Protein AF-A0A131Y2Z1-F1 (afdb_monomer_lite)

Organism: Ixodes ricinus (NCBI:txid34613)

Structure (mmCIF, N/CA/C/O backbone):
data_AF-A0A131Y2Z1-F1
#
_entry.id   AF-A0A131Y2Z1-F1
#
loop_
_atom_site.group_PDB
_atom_site.id
_atom_site.type_symbol
_atom_site.label_atom_id
_atom_site.label_alt_id
_atom_site.label_comp_id
_atom_site.label_asym_id
_atom_site.label_entity_id
_atom_site.label_seq_id
_atom_site.pdbx_PDB_ins_code
_atom_site.Cartn_x
_atom_site.Cartn_y
_atom_site.Cartn_z
_atom_site.occupancy
_atom_site.B_iso_or_equiv
_atom_site.auth_seq_id
_atom_site.auth_comp_id
_atom_site.auth_asym_id
_atom_site.auth_atom_id
_atom_site.pdbx_PDB_model_num
ATOM 1 N N . ALA A 1 1 ? 23.956 6.315 74.315 1.00 42.66 1 ALA A N 1
ATOM 2 C CA . ALA A 1 1 ? 23.354 5.870 73.045 1.00 42.66 1 ALA A CA 1
ATOM 3 C C . ALA A 1 1 ? 24.144 6.561 71.934 1.00 42.66 1 ALA A C 1
ATOM 5 O O . ALA A 1 1 ? 24.141 7.780 71.919 1.00 42.66 1 ALA A O 1
ATOM 6 N N . THR A 1 2 ? 25.119 5.927 71.268 1.00 38.66 2 THR A N 1
ATOM 7 C CA . THR A 1 2 ? 24.959 4.986 70.129 1.00 38.66 2 THR A CA 1
ATOM 8 C C . THR A 1 2 ? 23.984 5.561 69.088 1.00 38.66 2 THR A C 1
ATOM 10 O O . THR A 1 2 ? 22.836 5.788 69.438 1.00 38.66 2 THR A O 1
ATOM 13 N N . ALA A 1 3 ? 24.318 5.820 67.829 1.00 41.84 3 ALA A N 1
ATOM 14 C CA . ALA A 1 3 ? 25.470 5.441 67.028 1.00 41.84 3 ALA A CA 1
ATOM 15 C C . ALA A 1 3 ? 25.618 6.424 65.851 1.00 41.84 3 ALA A C 1
ATOM 17 O O . ALA A 1 3 ? 24.637 7.005 65.389 1.00 41.84 3 ALA A O 1
ATOM 18 N N . SER A 1 4 ? 26.855 6.570 65.385 1.00 45.12 4 SER A N 1
ATOM 19 C CA . SER A 1 4 ? 27.212 7.084 64.068 1.00 45.12 4 SER A CA 1
ATOM 20 C C . SER A 1 4 ? 26.522 6.261 62.973 1.00 45.12 4 SER A C 1
ATOM 22 O O . SER A 1 4 ? 26.595 5.035 63.004 1.00 45.12 4 SER A O 1
ATOM 24 N N . ALA A 1 5 ? 25.891 6.931 62.012 1.00 48.50 5 ALA A N 1
ATOM 25 C CA . ALA A 1 5 ? 25.542 6.383 60.702 1.00 48.50 5 ALA A CA 1
ATOM 26 C C . ALA A 1 5 ? 26.346 7.222 59.701 1.00 48.50 5 ALA A C 1
ATOM 28 O O . ALA A 1 5 ? 26.128 8.423 59.580 1.00 48.50 5 ALA A O 1
ATOM 29 N N . ASP A 1 6 ? 27.537 6.761 59.345 1.00 44.66 6 ASP A N 1
ATOM 30 C CA . ASP A 1 6 ? 27.796 5.836 58.239 1.00 44.66 6 ASP A CA 1
ATOM 31 C C . ASP A 1 6 ? 27.515 6.502 56.887 1.00 44.66 6 ASP A C 1
ATOM 33 O O . ASP A 1 6 ? 26.383 6.756 56.477 1.00 44.66 6 ASP A O 1
ATOM 37 N N . SER A 1 7 ? 28.628 6.874 56.268 1.00 50.47 7 SER A N 1
ATOM 38 C CA . SER A 1 7 ? 28.773 7.464 54.952 1.00 50.47 7 SER A CA 1
ATOM 39 C C . SER A 1 7 ? 28.356 6.456 53.888 1.00 50.47 7 SER A C 1
ATOM 41 O O . SER A 1 7 ? 29.079 5.496 53.627 1.00 50.47 7 SER A O 1
ATOM 43 N N . VAL A 1 8 ? 27.218 6.694 53.240 1.00 55.72 8 VAL A N 1
ATOM 44 C CA . VAL A 1 8 ? 26.836 5.948 52.037 1.00 55.72 8 VAL A CA 1
ATOM 45 C C . VAL A 1 8 ? 27.665 6.477 50.857 1.00 55.72 8 VAL A C 1
ATOM 47 O O . VAL A 1 8 ? 27.657 7.687 50.615 1.00 55.72 8 VAL A O 1
ATOM 50 N N . PRO A 1 9 ? 28.404 5.614 50.138 1.00 48.84 9 PRO A N 1
ATOM 51 C CA . PRO A 1 9 ? 29.247 6.029 49.028 1.00 48.84 9 PRO A CA 1
ATOM 52 C C . PRO A 1 9 ? 28.395 6.482 47.837 1.00 48.84 9 PRO A C 1
ATOM 54 O O . PRO A 1 9 ? 27.450 5.807 47.425 1.00 48.84 9 PRO A O 1
ATOM 57 N N . ALA A 1 10 ? 28.762 7.636 47.284 1.00 50.19 10 ALA A N 1
ATOM 58 C CA . ALA A 1 10 ? 28.279 8.139 46.009 1.00 50.19 10 ALA A CA 1
ATOM 59 C C . ALA A 1 10 ? 28.965 7.365 44.878 1.00 50.19 10 ALA A C 1
ATOM 61 O O . ALA A 1 10 ? 29.954 7.827 44.326 1.00 50.19 10 ALA A O 1
ATOM 62 N N . ASP A 1 11 ? 28.481 6.161 44.591 1.00 50.25 11 ASP A N 1
ATOM 63 C CA . ASP A 1 11 ? 28.780 5.478 43.333 1.00 50.25 11 ASP A CA 1
ATOM 64 C C . ASP A 1 11 ? 27.732 4.390 43.093 1.00 50.25 11 ASP A C 1
ATOM 66 O O . ASP A 1 11 ? 27.877 3.226 43.468 1.00 50.25 11 ASP A O 1
ATOM 70 N N . ALA A 1 12 ? 26.609 4.801 42.511 1.00 48.38 12 ALA A N 1
ATOM 71 C CA . ALA A 1 12 ? 25.575 3.894 42.046 1.00 48.38 12 ALA A CA 1
ATOM 72 C C . ALA A 1 12 ? 25.053 4.376 40.689 1.00 48.38 12 ALA A C 1
ATOM 74 O O . ALA A 1 12 ? 24.031 5.042 40.599 1.00 48.38 12 ALA A O 1
ATOM 75 N N . VAL A 1 13 ? 25.813 4.011 39.655 1.00 52.91 13 VAL A N 1
ATOM 76 C CA . VAL A 1 13 ? 25.319 3.550 38.350 1.00 52.91 13 VAL A CA 1
ATOM 77 C C . VAL A 1 13 ? 24.255 4.439 37.691 1.00 52.91 13 VAL A C 1
ATOM 79 O O . VAL A 1 13 ? 23.093 4.057 37.610 1.00 52.91 13 VAL A O 1
ATOM 82 N N . ASP A 1 14 ? 24.693 5.543 37.087 1.00 45.03 14 ASP A N 1
ATOM 83 C CA . ASP A 1 14 ? 24.112 5.987 35.816 1.00 45.03 14 ASP A CA 1
ATOM 84 C C . ASP A 1 14 ? 25.029 5.457 34.709 1.00 45.03 14 ASP A C 1
ATOM 86 O O . ASP A 1 14 ? 25.978 6.100 34.260 1.00 45.03 14 ASP A O 1
ATOM 90 N N . LYS A 1 15 ? 24.808 4.197 34.325 1.00 48.75 15 LYS A N 1
ATOM 91 C CA . LYS A 1 15 ? 25.230 3.760 32.998 1.00 48.75 15 LYS A CA 1
ATOM 92 C C . LYS A 1 15 ? 24.209 4.370 32.056 1.00 48.75 15 LYS A C 1
ATOM 94 O O . LYS A 1 15 ? 23.130 3.808 31.901 1.00 48.75 15 LYS A O 1
ATOM 99 N N . GLU A 1 16 ? 24.550 5.515 31.472 1.00 49.00 16 GLU A N 1
ATOM 100 C CA . GLU A 1 16 ? 23.939 5.937 30.219 1.00 49.00 16 GLU A CA 1
ATOM 101 C C . GLU A 1 16 ? 24.097 4.764 29.250 1.00 49.00 16 GLU A C 1
ATOM 103 O O . GLU A 1 16 ? 25.183 4.462 28.751 1.00 49.00 16 GLU A O 1
ATOM 108 N N . GLU A 1 17 ? 23.014 4.011 29.094 1.00 45.03 17 GLU A N 1
ATOM 109 C CA . GLU A 1 17 ? 22.865 3.032 28.043 1.00 45.03 17 GLU A CA 1
ATOM 110 C C . GLU A 1 17 ? 22.938 3.836 26.750 1.00 45.03 17 GLU A C 1
ATOM 112 O O . GLU A 1 17 ? 22.015 4.574 26.401 1.00 45.03 17 GLU A O 1
ATOM 117 N N . ALA A 1 18 ? 24.105 3.777 26.109 1.00 45.47 18 ALA A N 1
ATOM 118 C CA . ALA A 1 18 ? 24.297 4.252 24.759 1.00 45.47 18 ALA A CA 1
ATOM 119 C C . ALA A 1 18 ? 23.256 3.536 23.900 1.00 45.47 18 ALA A C 1
ATOM 121 O O . ALA A 1 18 ? 23.401 2.363 23.565 1.00 45.47 18 ALA A O 1
ATOM 122 N N . VAL A 1 19 ? 22.154 4.227 23.618 1.00 52.03 19 VAL A N 1
ATOM 123 C CA . VAL A 1 19 ? 21.209 3.797 22.602 1.00 52.03 19 VAL A CA 1
ATOM 124 C C . VAL A 1 19 ? 21.984 3.954 21.308 1.00 52.03 19 VAL A C 1
ATOM 126 O O . VAL A 1 19 ? 22.193 5.081 20.857 1.00 52.03 19 VAL A O 1
ATOM 129 N N . ASP A 1 20 ? 22.504 2.835 20.803 1.00 43.19 20 ASP A N 1
ATOM 130 C CA . ASP A 1 20 ? 23.195 2.753 19.525 1.00 43.19 20 ASP A CA 1
ATOM 131 C C . ASP A 1 20 ? 22.377 3.530 18.494 1.00 43.19 20 ASP A C 1
ATOM 133 O O . ASP A 1 20 ? 21.288 3.131 18.076 1.00 43.19 20 ASP A O 1
ATOM 137 N N . ALA A 1 21 ? 22.893 4.700 18.127 1.00 49.19 21 ALA A N 1
ATOM 138 C CA . ALA A 1 21 ? 22.332 5.570 17.112 1.00 49.19 21 ALA A CA 1
ATOM 139 C C . ALA A 1 21 ? 22.687 5.039 15.716 1.00 49.19 21 ALA A C 1
ATOM 141 O O . ALA A 1 21 ? 23.082 5.800 14.838 1.00 49.19 21 ALA A O 1
ATOM 142 N N . ASP A 1 22 ? 22.534 3.731 15.512 1.00 46.38 22 ASP A N 1
ATOM 143 C CA . ASP A 1 22 ? 22.690 3.068 14.222 1.00 46.38 22 ASP A CA 1
ATOM 144 C C . ASP A 1 22 ? 21.319 2.929 13.543 1.00 46.38 22 ASP A C 1
ATOM 146 O O . ASP A 1 22 ? 20.824 1.844 13.255 1.00 46.38 22 ASP A O 1
ATOM 150 N N . VAL A 1 23 ? 20.634 4.064 13.365 1.00 51.62 23 VAL A N 1
ATOM 151 C CA . VAL A 1 23 ? 19.391 4.153 12.568 1.00 51.62 23 VAL A CA 1
ATOM 152 C C . VAL A 1 23 ? 19.566 5.127 11.397 1.00 51.62 23 VAL A C 1
ATOM 154 O O . VAL A 1 23 ? 18.608 5.562 10.766 1.00 51.62 23 VAL A O 1
ATOM 157 N N . THR A 1 24 ? 20.802 5.473 11.044 1.00 49.66 24 THR A N 1
ATOM 158 C CA . THR A 1 24 ? 21.076 6.336 9.890 1.00 49.66 24 THR A CA 1
ATOM 159 C C . THR A 1 24 ? 22.045 5.683 8.920 1.00 49.66 24 THR A C 1
ATOM 161 O O . THR A 1 24 ? 23.082 6.257 8.615 1.00 49.66 24 THR A O 1
ATOM 164 N N . ASP A 1 25 ? 21.684 4.505 8.412 1.00 46.22 25 ASP A N 1
ATOM 165 C CA . ASP A 1 25 ? 22.260 3.977 7.167 1.00 46.22 25 ASP A CA 1
ATOM 166 C C . ASP A 1 25 ? 21.228 3.204 6.319 1.00 46.22 25 ASP A C 1
ATOM 168 O O . ASP A 1 25 ? 21.519 2.189 5.701 1.00 46.22 25 ASP A O 1
ATOM 172 N N . GLU A 1 26 ? 19.971 3.667 6.288 1.00 48.59 26 GLU A N 1
ATOM 173 C CA . GLU A 1 26 ? 18.915 3.088 5.430 1.00 48.59 26 GLU A CA 1
ATOM 174 C C . GLU A 1 26 ? 18.331 4.130 4.458 1.00 48.59 26 GLU A C 1
ATOM 176 O O . GLU A 1 26 ? 17.147 4.144 4.133 1.00 48.59 26 GLU A O 1
ATOM 181 N N . LEU A 1 27 ? 19.172 5.066 4.010 1.00 49.66 27 LEU A N 1
ATOM 182 C CA . LEU A 1 27 ? 18.871 5.974 2.893 1.00 49.66 27 LEU A CA 1
ATOM 183 C C . LEU A 1 27 ? 20.004 6.015 1.860 1.00 49.66 27 LEU A C 1
ATOM 185 O O . LEU A 1 27 ? 19.983 6.865 0.970 1.00 49.66 27 LEU A O 1
ATOM 189 N N . ALA A 1 28 ? 20.982 5.109 1.955 1.00 48.34 28 ALA A N 1
ATOM 190 C CA . ALA A 1 28 ? 21.961 4.922 0.899 1.00 48.34 28 ALA A CA 1
ATOM 191 C C . ALA A 1 28 ? 21.217 4.401 -0.337 1.00 48.34 28 ALA A C 1
ATOM 193 O O . ALA A 1 28 ? 20.862 3.224 -0.421 1.00 48.34 28 ALA A O 1
ATOM 194 N N . GLU A 1 29 ? 20.913 5.301 -1.276 1.00 58.91 29 GLU A N 1
ATOM 195 C CA . GLU A 1 29 ? 20.405 4.903 -2.581 1.00 58.91 29 GLU A CA 1
ATOM 196 C C . GLU A 1 29 ? 21.411 3.904 -3.170 1.00 58.91 29 GLU A C 1
ATOM 198 O O . GLU A 1 29 ? 22.592 4.248 -3.300 1.00 58.91 29 GLU A O 1
ATOM 203 N N . PRO A 1 30 ? 20.999 2.652 -3.460 1.00 61.44 30 PRO A N 1
ATOM 204 C CA . PRO A 1 30 ? 21.914 1.674 -4.022 1.00 61.44 30 PRO A CA 1
ATOM 205 C C . PRO A 1 30 ? 22.482 2.257 -5.311 1.00 61.44 30 PRO A C 1
ATOM 207 O O . PRO A 1 30 ? 21.734 2.861 -6.082 1.00 61.44 30 PRO A O 1
ATOM 210 N N . ALA A 1 31 ? 23.795 2.095 -5.507 1.00 62.44 31 ALA A N 1
ATOM 211 C CA . ALA A 1 31 ? 24.507 2.581 -6.681 1.00 62.44 31 ALA A CA 1
ATOM 212 C C . ALA A 1 31 ? 23.668 2.310 -7.936 1.00 62.44 31 ALA A C 1
ATOM 214 O O . ALA A 1 31 ? 23.375 1.151 -8.235 1.00 62.44 31 ALA A O 1
ATOM 215 N N . GLU A 1 32 ? 23.225 3.384 -8.599 1.00 61.22 32 GLU A N 1
ATOM 216 C CA . GLU A 1 32 ? 22.381 3.325 -9.792 1.00 61.22 32 GLU A CA 1
ATOM 217 C C . GLU A 1 32 ? 23.017 2.342 -10.778 1.00 61.22 32 GLU A C 1
ATOM 219 O O . GLU A 1 32 ? 24.108 2.625 -11.284 1.00 61.22 32 GLU A O 1
ATOM 224 N N . PRO A 1 33 ? 22.396 1.179 -11.036 1.00 67.12 33 PRO A N 1
ATOM 225 C CA . PRO A 1 33 ? 23.016 0.187 -11.891 1.00 67.12 33 PRO A CA 1
ATOM 226 C C . PRO A 1 33 ? 23.280 0.803 -13.267 1.00 67.12 33 PRO A C 1
ATOM 228 O O . PRO A 1 33 ? 22.423 1.478 -13.850 1.00 67.12 33 PRO A O 1
ATOM 231 N N . GLU A 1 34 ? 24.498 0.603 -13.768 1.00 71.44 34 GLU A N 1
ATOM 232 C CA . GLU A 1 34 ? 24.939 1.183 -15.040 1.00 71.44 34 GLU A CA 1
ATOM 233 C C . GLU A 1 34 ? 24.156 0.601 -16.229 1.00 71.44 34 GLU A C 1
ATOM 235 O O . GLU A 1 34 ? 24.017 1.253 -17.263 1.00 71.44 34 GLU A O 1
ATOM 240 N N . THR A 1 35 ? 23.583 -0.600 -16.072 1.00 87.19 35 THR A N 1
ATOM 241 C CA . THR A 1 35 ? 2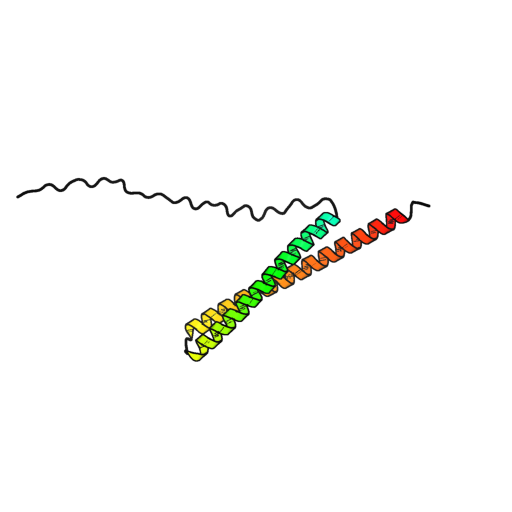2.791 -1.280 -17.101 1.00 87.19 35 THR A CA 1
ATOM 242 C C . THR A 1 35 ? 21.289 -1.052 -16.929 1.00 87.19 35 THR A C 1
ATOM 244 O O . THR A 1 35 ? 20.755 -1.023 -15.817 1.00 87.19 35 THR A O 1
ATOM 247 N N . LEU A 1 36 ? 20.574 -0.942 -18.056 1.00 85.69 36 LEU A N 1
ATOM 248 C CA . LEU A 1 36 ? 19.109 -0.831 -18.068 1.00 85.69 36 LEU A CA 1
ATOM 249 C C . LEU A 1 36 ? 18.438 -2.043 -17.401 1.00 85.69 36 LEU A C 1
ATOM 251 O O . LEU A 1 36 ? 17.463 -1.877 -16.671 1.00 85.69 36 LEU A O 1
ATOM 255 N N . GLU A 1 37 ? 19.004 -3.236 -17.585 1.00 88.56 37 GLU A N 1
ATOM 256 C CA . GLU A 1 37 ? 18.542 -4.472 -16.944 1.00 88.56 37 GLU A CA 1
ATOM 257 C C . GLU A 1 37 ? 18.686 -4.413 -15.421 1.00 88.56 37 GLU A C 1
ATOM 259 O O . GLU A 1 37 ? 17.750 -4.748 -14.696 1.00 88.56 37 GLU A O 1
ATOM 264 N N . GLY A 1 38 ? 19.826 -3.922 -14.923 1.00 90.56 38 GLY A N 1
ATOM 265 C CA . GLY A 1 38 ? 20.031 -3.734 -13.491 1.00 90.56 38 GLY A CA 1
ATOM 266 C C . GLY A 1 38 ? 19.040 -2.727 -12.908 1.00 90.56 38 GLY A C 1
ATOM 267 O O . GLY A 1 38 ? 18.485 -2.959 -11.835 1.00 90.56 38 GLY A O 1
ATOM 268 N N . ARG A 1 39 ? 18.741 -1.641 -13.636 1.00 90.06 39 ARG A N 1
ATOM 269 C CA . ARG A 1 39 ? 17.749 -0.640 -13.197 1.00 90.06 39 ARG A CA 1
ATOM 270 C C . ARG A 1 39 ? 16.351 -1.234 -13.132 1.00 90.06 39 ARG A C 1
ATOM 272 O O . ARG A 1 39 ? 15.653 -1.031 -12.141 1.00 90.06 39 ARG A O 1
ATOM 279 N N . ALA A 1 40 ? 15.964 -2.004 -14.147 1.00 92.12 40 ALA A N 1
ATOM 280 C CA . ALA A 1 40 ? 14.686 -2.703 -14.160 1.00 92.12 40 ALA A CA 1
ATOM 281 C C . ALA A 1 40 ? 14.565 -3.687 -12.982 1.00 92.12 40 ALA A C 1
ATOM 283 O O . ALA A 1 40 ? 13.538 -3.700 -12.305 1.00 92.12 40 ALA A O 1
ATOM 284 N N . ALA A 1 41 ? 15.625 -4.445 -12.678 1.00 93.94 41 ALA A N 1
ATOM 285 C CA . ALA A 1 41 ? 15.647 -5.377 -11.552 1.00 93.94 41 ALA A CA 1
ATOM 286 C C . ALA A 1 41 ? 15.474 -4.669 -10.195 1.00 93.94 41 ALA A C 1
ATOM 288 O O . ALA A 1 41 ? 14.637 -5.080 -9.391 1.00 93.94 41 ALA A O 1
ATOM 289 N N . VAL A 1 42 ? 16.191 -3.563 -9.962 1.00 93.81 42 VAL A N 1
ATOM 290 C CA . VAL A 1 42 ? 16.060 -2.765 -8.728 1.00 93.81 42 VAL A CA 1
ATOM 291 C C . VAL A 1 42 ? 14.654 -2.175 -8.592 1.00 93.81 42 VAL A C 1
ATOM 293 O O . VAL A 1 42 ? 14.078 -2.164 -7.503 1.00 93.81 42 VAL A O 1
ATOM 296 N N . ILE A 1 43 ? 14.066 -1.684 -9.686 1.00 94.44 43 ILE A N 1
ATOM 297 C CA . ILE A 1 43 ? 12.692 -1.164 -9.666 1.00 94.44 43 ILE A CA 1
ATOM 298 C C . ILE A 1 43 ? 11.696 -2.280 -9.348 1.00 94.44 43 ILE A C 1
ATOM 300 O O . ILE A 1 43 ? 10.788 -2.064 -8.543 1.00 94.44 43 ILE A O 1
ATOM 304 N N . GLN A 1 44 ? 11.877 -3.468 -9.925 1.00 95.62 44 GLN A N 1
ATOM 305 C CA . GLN A 1 44 ? 11.025 -4.619 -9.644 1.00 95.62 44 GLN A CA 1
ATOM 306 C C . GLN A 1 44 ? 11.107 -5.038 -8.169 1.00 95.62 44 GLN A C 1
ATOM 308 O O . GLN A 1 44 ? 10.075 -5.256 -7.537 1.00 95.62 44 GLN A O 1
ATOM 313 N N . GLU A 1 45 ? 12.304 -5.066 -7.581 1.00 96.19 45 GLU A N 1
ATOM 314 C CA . GLU A 1 45 ? 12.479 -5.354 -6.154 1.00 96.19 45 GLU A CA 1
ATOM 315 C C . GLU A 1 45 ? 11.761 -4.321 -5.267 1.00 96.19 45 GLU A C 1
ATOM 317 O O . GLU A 1 45 ? 11.027 -4.679 -4.337 1.00 96.19 45 GLU A O 1
ATOM 322 N N . LYS A 1 46 ? 11.900 -3.027 -5.590 1.00 95.31 46 LYS A N 1
ATOM 323 C CA . LYS A 1 46 ? 11.194 -1.937 -4.894 1.00 95.31 46 LYS A CA 1
ATOM 324 C C . LYS A 1 46 ? 9.671 -2.069 -5.023 1.00 95.31 46 LYS A C 1
ATOM 326 O O . LYS A 1 46 ? 8.944 -1.790 -4.062 1.00 95.31 46 LYS A O 1
ATOM 331 N N . LEU A 1 47 ? 9.169 -2.505 -6.179 1.00 97.38 47 LEU A N 1
ATOM 332 C CA . LEU A 1 47 ? 7.744 -2.773 -6.399 1.00 97.38 47 LEU A CA 1
ATOM 333 C C . LEU A 1 47 ? 7.248 -3.939 -5.544 1.00 97.38 47 LEU A C 1
ATOM 335 O O . LEU A 1 47 ? 6.225 -3.807 -4.870 1.00 97.38 47 LEU A O 1
ATOM 339 N N . ASP A 1 48 ? 7.990 -5.040 -5.496 1.00 97.81 48 ASP A N 1
ATOM 340 C CA . ASP A 1 48 ? 7.634 -6.201 -4.683 1.00 97.81 48 ASP A CA 1
ATOM 341 C C . ASP A 1 48 ? 7.573 -5.837 -3.194 1.00 97.81 48 ASP A C 1
ATOM 343 O O . ASP A 1 48 ? 6.611 -6.186 -2.499 1.00 97.81 48 ASP A O 1
ATOM 347 N N . ALA A 1 49 ? 8.556 -5.077 -2.702 1.00 97.25 49 ALA A N 1
ATOM 348 C CA . ALA A 1 49 ? 8.548 -4.549 -1.340 1.00 97.25 49 ALA A CA 1
ATOM 349 C C . ALA A 1 49 ? 7.324 -3.651 -1.087 1.00 97.25 49 ALA A C 1
ATOM 351 O O . ALA A 1 49 ? 6.633 -3.803 -0.076 1.00 97.25 49 ALA A O 1
ATOM 352 N N . THR A 1 50 ? 6.995 -2.773 -2.036 1.00 97.75 50 THR A N 1
ATOM 353 C CA . THR A 1 50 ? 5.824 -1.887 -1.963 1.00 97.75 50 THR A CA 1
ATOM 354 C C . THR A 1 50 ? 4.514 -2.672 -1.882 1.00 97.75 50 THR A C 1
ATOM 356 O O . THR A 1 50 ? 3.668 -2.386 -1.030 1.00 97.75 50 THR A O 1
ATOM 359 N N . TYR A 1 51 ? 4.338 -3.705 -2.707 1.00 98.31 51 TYR A N 1
ATOM 360 C CA . TYR A 1 51 ? 3.132 -4.532 -2.673 1.00 98.31 51 TYR A CA 1
ATOM 361 C C . TYR A 1 51 ? 2.990 -5.301 -1.358 1.00 98.31 51 TYR A C 1
ATOM 363 O O . TYR A 1 51 ? 1.879 -5.394 -0.826 1.00 98.31 51 TYR A O 1
ATOM 371 N N . ARG A 1 52 ? 4.096 -5.778 -0.770 1.00 98.38 52 ARG A N 1
ATOM 372 C CA . ARG A 1 52 ? 4.075 -6.373 0.578 1.00 98.38 52 ARG A CA 1
ATOM 373 C C . ARG A 1 52 ? 3.572 -5.372 1.621 1.00 98.38 52 ARG A C 1
ATOM 375 O O . ARG A 1 52 ? 2.716 -5.733 2.430 1.00 98.38 52 ARG A O 1
ATOM 382 N N . GLN A 1 53 ? 4.023 -4.115 1.566 1.00 98.19 53 GLN A N 1
ATOM 383 C CA . GLN A 1 53 ? 3.546 -3.062 2.474 1.00 98.19 53 GLN A CA 1
ATOM 384 C C . GLN A 1 53 ? 2.052 -2.771 2.294 1.00 98.19 53 GLN A C 1
ATOM 386 O O . GLN A 1 53 ? 1.318 -2.646 3.276 1.00 98.19 53 GLN A O 1
ATOM 391 N N . ILE A 1 54 ? 1.560 -2.742 1.053 1.00 98.31 54 ILE A N 1
ATOM 392 C CA . ILE A 1 54 ? 0.130 -2.559 0.764 1.00 98.31 54 ILE A CA 1
ATOM 393 C C . ILE A 1 54 ? -0.706 -3.683 1.390 1.00 98.31 54 ILE A C 1
ATOM 395 O O . ILE A 1 54 ? -1.713 -3.405 2.048 1.00 98.31 54 ILE A O 1
ATOM 399 N N . VAL A 1 55 ? -0.288 -4.942 1.219 1.00 98.50 55 VAL A N 1
ATOM 400 C CA . VAL A 1 55 ? -0.983 -6.112 1.784 1.00 98.50 55 VAL A CA 1
ATOM 401 C C . VAL A 1 55 ? -0.973 -6.076 3.313 1.00 98.50 55 VAL A C 1
ATOM 403 O O . VAL A 1 55 ? -1.999 -6.348 3.948 1.00 98.50 55 VAL A O 1
ATOM 406 N N . PHE A 1 56 ? 0.160 -5.699 3.906 1.00 98.19 56 PHE A N 1
ATOM 407 C CA . PHE A 1 56 ? 0.303 -5.537 5.348 1.00 98.19 56 PHE A CA 1
ATOM 408 C C . PHE A 1 56 ? -0.646 -4.465 5.905 1.00 98.19 56 PHE A C 1
ATOM 410 O O . PHE A 1 56 ? -1.409 -4.736 6.837 1.00 98.19 56 PHE A O 1
ATOM 417 N N . LEU A 1 57 ? -0.678 -3.277 5.295 1.00 98.25 57 LEU A N 1
ATOM 418 C CA . LEU A 1 57 ? -1.582 -2.191 5.689 1.00 98.25 57 LEU A CA 1
ATOM 419 C C . LEU A 1 57 ? -3.051 -2.591 5.538 1.00 98.25 57 LEU A C 1
ATOM 421 O O . LEU A 1 57 ? -3.881 -2.257 6.384 1.00 98.25 57 LEU A O 1
ATOM 425 N N . ASP A 1 58 ? -3.383 -3.365 4.507 1.00 98.31 58 ASP A N 1
ATOM 426 C CA . ASP A 1 58 ? -4.729 -3.905 4.337 1.00 98.31 58 ASP A CA 1
ATOM 427 C C . ASP A 1 58 ? -5.140 -4.832 5.480 1.00 98.31 58 ASP A C 1
ATOM 429 O O . ASP A 1 58 ? -6.280 -4.780 5.958 1.00 98.31 58 ASP A O 1
ATOM 433 N N . GLN A 1 59 ? -4.212 -5.664 5.953 1.00 98.44 59 GLN A N 1
ATOM 434 C CA . GLN A 1 59 ? -4.447 -6.510 7.114 1.00 98.44 59 GLN A CA 1
ATOM 435 C C . GLN A 1 59 ? -4.662 -5.670 8.379 1.00 98.44 59 GLN A C 1
ATOM 437 O O . GLN A 1 59 ? -5.656 -5.875 9.079 1.00 98.44 59 GLN A O 1
ATOM 442 N N . GLN A 1 60 ? -3.826 -4.656 8.612 1.00 98.25 60 GLN A N 1
ATOM 443 C CA . GLN A 1 60 ? -3.999 -3.738 9.740 1.00 98.25 60 GLN A CA 1
ATOM 444 C C . GLN A 1 60 ? -5.356 -3.021 9.709 1.00 98.25 60 GLN A C 1
ATOM 446 O O . GLN A 1 60 ? -6.050 -2.951 10.725 1.00 98.25 60 GLN A O 1
ATOM 451 N N . ILE A 1 61 ? -5.789 -2.533 8.542 1.00 98.50 61 ILE A N 1
ATOM 452 C CA . ILE A 1 61 ? -7.098 -1.886 8.375 1.00 98.50 61 ILE A CA 1
ATOM 453 C C . ILE A 1 61 ? -8.233 -2.868 8.696 1.00 98.50 61 ILE A C 1
ATOM 455 O O . ILE A 1 61 ? -9.205 -2.490 9.359 1.00 98.50 61 ILE A O 1
ATOM 459 N N . ARG A 1 62 ? -8.132 -4.136 8.269 1.00 98.38 62 ARG A N 1
ATOM 460 C CA . ARG A 1 62 ? -9.120 -5.174 8.618 1.00 98.38 62 ARG A CA 1
ATOM 461 C C . ARG A 1 62 ? -9.191 -5.406 10.125 1.00 98.38 62 ARG A C 1
ATOM 463 O O . ARG A 1 62 ? -10.298 -5.503 10.663 1.00 98.38 62 ARG A O 1
ATOM 470 N N . ASP A 1 63 ? -8.054 -5.457 10.804 1.00 98.19 63 ASP A N 1
ATOM 471 C CA . ASP A 1 63 ? -7.996 -5.677 12.250 1.00 98.19 63 ASP A CA 1
ATOM 472 C C . ASP A 1 63 ? -8.534 -4.482 13.037 1.00 98.19 63 ASP A C 1
ATOM 474 O O . ASP A 1 63 ? -9.370 -4.652 13.929 1.00 98.19 63 ASP A O 1
ATOM 478 N N . LEU A 1 64 ? -8.184 -3.262 12.632 1.00 98.06 64 LEU A N 1
ATOM 479 C CA . LEU A 1 64 ? -8.758 -2.043 13.197 1.00 98.06 64 LEU A CA 1
ATOM 480 C C . LEU A 1 64 ? -10.280 -1.989 13.005 1.00 98.06 64 LEU A C 1
ATOM 482 O O . LEU A 1 64 ? -10.998 -1.660 13.947 1.00 98.06 64 LEU A O 1
ATOM 486 N N . LYS A 1 65 ? -10.807 -2.399 11.843 1.00 97.88 65 LYS A N 1
ATOM 487 C CA . LYS A 1 65 ? -12.261 -2.506 11.621 1.00 97.88 65 LYS A CA 1
ATOM 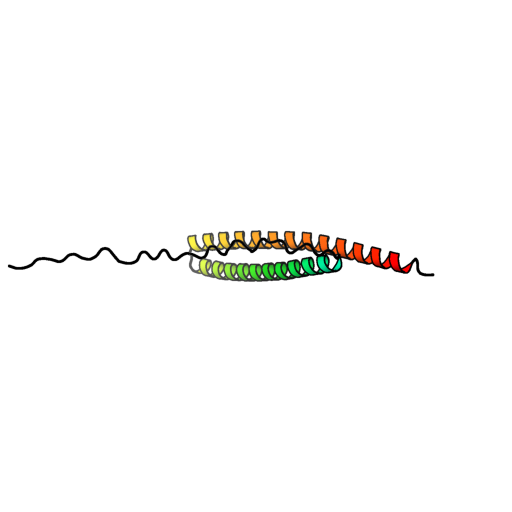488 C C . LYS A 1 65 ? -12.923 -3.513 12.569 1.00 97.88 65 LYS A C 1
ATOM 490 O O . LYS A 1 65 ? -14.026 -3.257 13.052 1.00 97.88 65 LYS A O 1
ATOM 495 N N . ARG A 1 66 ? -12.283 -4.656 12.853 1.00 97.56 66 ARG A N 1
ATOM 496 C CA . ARG A 1 66 ? -12.793 -5.641 13.833 1.00 97.56 66 ARG A CA 1
ATOM 497 C C . ARG A 1 66 ? -12.809 -5.053 15.245 1.00 97.56 66 ARG A C 1
ATOM 499 O O . ARG A 1 66 ? -13.825 -5.156 15.933 1.00 97.56 66 ARG A O 1
ATOM 506 N N . LEU A 1 67 ? -11.718 -4.404 15.654 1.00 96.25 67 LEU A N 1
ATOM 507 C CA . LEU A 1 67 ? -11.616 -3.732 16.952 1.00 96.25 67 LEU A CA 1
ATOM 508 C C . LEU A 1 67 ? -12.645 -2.610 17.090 1.00 96.25 67 LEU A C 1
ATOM 510 O O . LEU A 1 67 ? -13.252 -2.479 18.151 1.00 96.25 67 LEU A O 1
ATOM 514 N N . TYR A 1 68 ? -12.890 -1.855 16.017 1.00 97.12 68 TYR A N 1
ATOM 515 C CA . TYR A 1 68 ? -13.909 -0.812 15.987 1.00 97.12 68 TYR A CA 1
ATOM 516 C C . TYR A 1 68 ? -15.290 -1.396 16.277 1.00 97.12 68 TYR A C 1
ATOM 518 O O . TYR A 1 68 ? -15.928 -0.970 17.232 1.00 97.12 68 TYR A O 1
ATOM 526 N N . ARG A 1 69 ? -15.716 -2.437 15.547 1.00 96.25 69 ARG A N 1
ATOM 527 C CA . ARG A 1 69 ? -17.016 -3.096 15.784 1.00 96.25 69 ARG A CA 1
ATOM 528 C C . ARG A 1 69 ? -17.165 -3.600 17.221 1.00 96.25 69 ARG A C 1
ATOM 530 O O . ARG A 1 69 ? -18.227 -3.466 17.822 1.00 96.25 69 ARG A O 1
ATOM 537 N N . ARG A 1 70 ? -16.089 -4.128 17.812 1.00 95.31 70 ARG A N 1
ATOM 538 C CA . ARG A 1 70 ? -16.084 -4.543 19.223 1.00 95.31 70 ARG A CA 1
ATOM 539 C C . ARG A 1 70 ? -16.207 -3.350 20.173 1.00 95.31 70 ARG A C 1
ATOM 541 O O . ARG A 1 70 ? -16.935 -3.420 21.159 1.00 95.31 70 ARG A O 1
ATOM 548 N N . ALA A 1 71 ? -15.511 -2.250 19.892 1.00 94.75 71 ALA A N 1
ATOM 549 C CA . ALA A 1 71 ? -15.652 -0.998 20.632 1.00 94.75 71 ALA A CA 1
ATOM 550 C C . ALA A 1 71 ? -17.076 -0.444 20.536 1.00 94.75 71 ALA A C 1
ATOM 552 O O . ALA A 1 71 ? -17.560 0.175 21.488 1.00 94.75 71 ALA A O 1
ATOM 553 N N . GLU A 1 72 ? -17.743 -0.685 19.403 1.00 95.00 72 GLU A N 1
ATOM 554 C CA . GLU A 1 72 ? -19.110 -0.250 19.202 1.00 95.00 72 GLU A CA 1
ATOM 555 C C . GLU A 1 72 ? -20.090 -0.936 20.133 1.00 95.00 72 GLU A C 1
ATOM 557 O O . GLU A 1 72 ? -20.828 -0.250 20.837 1.00 95.00 72 GLU A O 1
ATOM 562 N N . GLN A 1 73 ? -20.011 -2.262 20.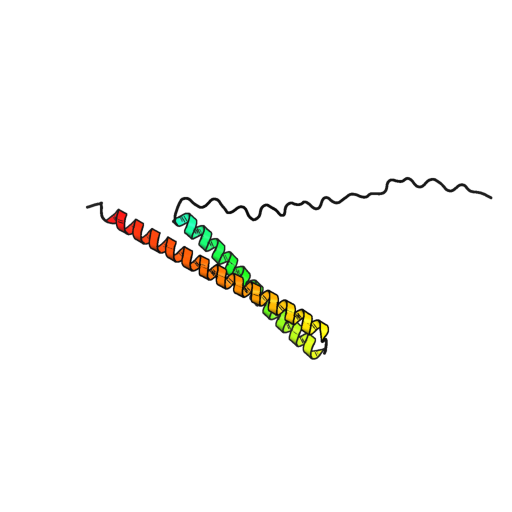195 1.00 94.75 73 GLN A N 1
ATOM 563 C CA . GLN A 1 73 ? -20.842 -3.097 21.062 1.00 94.75 73 GLN A CA 1
ATOM 564 C C . GLN A 1 73 ? -20.673 -2.755 22.550 1.00 94.75 73 GLN A C 1
ATOM 566 O O . GLN A 1 73 ? -21.608 -2.899 23.325 1.00 94.75 73 GLN A O 1
ATOM 571 N N . ASN A 1 74 ? -19.491 -2.273 22.945 1.00 93.06 74 ASN A N 1
ATOM 572 C CA . ASN A 1 74 ? -19.169 -1.933 24.332 1.00 93.06 74 ASN A CA 1
ATOM 573 C C . ASN A 1 74 ? -19.331 -0.433 24.662 1.00 93.06 74 ASN A C 1
ATOM 575 O O . ASN A 1 74 ? -18.881 -0.004 25.721 1.00 93.06 74 ASN A O 1
ATOM 579 N N . ASN A 1 75 ? -19.897 0.382 23.757 1.00 90.50 75 ASN A N 1
ATOM 580 C CA . ASN A 1 75 ? -20.102 1.833 23.929 1.00 90.50 75 ASN A CA 1
ATOM 581 C C . ASN A 1 75 ? -18.850 2.630 24.365 1.00 90.50 75 ASN A C 1
ATOM 583 O O . ASN A 1 75 ? -18.932 3.631 25.075 1.00 90.50 75 ASN A O 1
ATOM 587 N N . LYS A 1 76 ? -17.658 2.226 23.904 1.00 90.81 76 LYS A N 1
ATOM 588 C CA . LYS A 1 76 ? -16.386 2.888 24.255 1.00 90.81 76 LYS A CA 1
ATOM 589 C C . LYS A 1 76 ? -16.058 4.044 23.300 1.00 90.81 76 LYS A C 1
ATOM 591 O O . LYS A 1 76 ? -15.228 3.890 22.405 1.00 90.81 76 LYS A O 1
ATOM 596 N N . TYR A 1 77 ? -16.686 5.207 23.478 1.00 91.44 77 TYR A N 1
ATOM 597 C CA . TYR A 1 77 ? -16.585 6.350 22.548 1.00 91.44 77 TYR A CA 1
ATOM 598 C C . TYR A 1 77 ? -15.156 6.848 22.272 1.00 91.44 77 TYR A C 1
ATOM 600 O O . TYR A 1 77 ? -14.766 6.961 21.110 1.00 91.44 77 TYR A O 1
ATOM 608 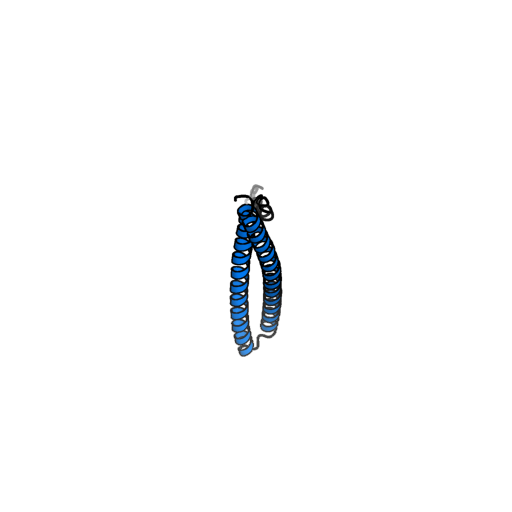N N . ALA A 1 78 ? -14.341 7.076 23.307 1.00 92.75 78 ALA A N 1
ATOM 609 C CA . ALA A 1 78 ? -12.952 7.516 23.125 1.00 92.75 78 ALA A CA 1
ATOM 610 C C . ALA A 1 78 ? -12.113 6.480 22.350 1.00 92.75 78 ALA A C 1
ATOM 612 O O . ALA A 1 78 ? -11.314 6.822 21.476 1.00 92.75 78 ALA A O 1
ATOM 613 N N . PHE A 1 79 ? -12.352 5.192 22.610 1.00 93.75 79 PHE A N 1
ATOM 614 C CA . PHE A 1 79 ? -11.670 4.098 21.923 1.00 93.75 79 PHE A CA 1
ATOM 615 C C . PHE A 1 79 ? -12.094 3.998 20.447 1.00 93.75 79 PHE A C 1
ATOM 617 O O . PHE A 1 79 ? -11.240 3.823 19.578 1.00 93.75 79 PHE A O 1
ATOM 624 N N . ARG A 1 80 ? -13.385 4.207 20.137 1.00 95.56 80 ARG A N 1
ATOM 625 C CA . ARG A 1 80 ? -13.885 4.318 18.752 1.00 95.56 80 ARG A CA 1
ATOM 626 C C . ARG A 1 80 ? -13.165 5.436 17.990 1.00 95.56 80 ARG A C 1
ATOM 628 O O . ARG A 1 80 ? -12.744 5.220 16.855 1.00 95.56 80 ARG A O 1
ATOM 635 N N . TYR A 1 81 ? -13.016 6.611 18.605 1.00 97.38 81 TYR A N 1
ATOM 636 C CA . TYR A 1 81 ? -12.322 7.743 17.988 1.00 97.38 81 TYR A CA 1
ATOM 637 C C . TYR A 1 81 ? -10.852 7.417 17.704 1.00 97.38 81 TYR A C 1
ATOM 639 O O . TYR A 1 81 ? -10.391 7.595 16.578 1.00 97.38 81 TYR A O 1
ATOM 647 N N . ASN A 1 82 ? -10.135 6.850 18.679 1.00 96.62 82 ASN A N 1
ATOM 648 C CA . ASN A 1 82 ? -8.739 6.455 18.490 1.00 96.62 82 ASN A CA 1
ATOM 649 C C . ASN A 1 82 ? -8.574 5.449 17.338 1.00 96.62 82 ASN A C 1
ATOM 651 O O . ASN A 1 82 ? -7.705 5.621 16.484 1.00 96.62 82 ASN A O 1
ATOM 655 N N . ILE A 1 83 ? -9.441 4.433 17.268 1.00 97.62 83 ILE A N 1
ATOM 656 C CA . ILE A 1 83 ? -9.410 3.453 16.176 1.00 97.62 83 ILE A CA 1
ATOM 657 C C . ILE A 1 83 ? -9.723 4.119 14.832 1.00 97.62 83 ILE A C 1
ATOM 659 O O . ILE A 1 83 ? -9.062 3.819 13.840 1.00 97.62 83 ILE A O 1
ATOM 663 N N . ARG A 1 84 ? -10.682 5.051 14.780 1.00 97.56 84 ARG A N 1
ATOM 664 C CA . ARG A 1 84 ? -10.992 5.819 13.564 1.00 97.56 84 ARG A CA 1
ATOM 665 C C . ARG A 1 84 ? -9.787 6.614 13.066 1.00 97.56 84 ARG A C 1
ATOM 667 O O . ARG A 1 84 ? -9.506 6.585 11.867 1.00 97.56 84 ARG A O 1
ATOM 674 N N . MET A 1 85 ? -9.060 7.270 13.969 1.00 98.12 85 MET A N 1
ATOM 675 C CA . MET A 1 85 ? -7.830 7.985 13.623 1.00 98.12 85 MET A CA 1
ATOM 676 C C . MET A 1 85 ? -6.777 7.027 13.062 1.00 98.12 85 MET A C 1
ATOM 678 O O . MET A 1 85 ? -6.268 7.258 11.969 1.00 98.12 85 MET A O 1
ATOM 682 N N . LYS A 1 86 ? -6.529 5.896 13.736 1.00 98.06 86 LYS A N 1
ATOM 683 C CA . LYS A 1 86 ? -5.582 4.869 13.265 1.00 98.06 86 LYS A CA 1
ATOM 684 C C . LYS A 1 86 ? -5.949 4.311 11.887 1.00 98.06 86 LYS A C 1
ATOM 686 O O . LYS A 1 86 ? -5.079 4.185 11.034 1.00 98.06 86 LYS A O 1
ATOM 691 N N . MET A 1 87 ? -7.233 4.030 11.642 1.00 97.94 87 MET A N 1
ATOM 692 C CA . MET A 1 87 ? -7.708 3.585 10.324 1.00 97.94 87 MET A CA 1
ATOM 693 C C . MET A 1 87 ? -7.467 4.641 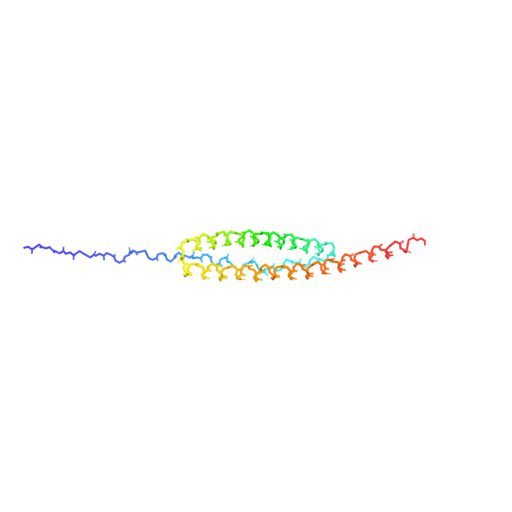9.244 1.00 97.94 87 MET A C 1
ATOM 695 O O . MET A 1 87 ? -7.094 4.285 8.128 1.00 97.94 87 MET A O 1
ATOM 699 N N . SER A 1 88 ? -7.672 5.920 9.568 1.00 98.25 88 SER A N 1
ATOM 700 C CA . SER A 1 88 ? -7.476 7.027 8.623 1.00 98.25 88 SER A CA 1
ATOM 701 C C . SER A 1 88 ? -6.002 7.171 8.243 1.00 98.25 88 SER A C 1
ATOM 703 O O . SER A 1 88 ? -5.687 7.254 7.060 1.00 98.25 88 SER A O 1
ATOM 705 N N . ILE A 1 89 ? -5.101 7.098 9.228 1.00 98.31 89 ILE A N 1
ATOM 706 C CA . ILE A 1 89 ? -3.647 7.139 9.010 1.00 98.31 89 ILE A CA 1
ATOM 707 C C . ILE A 1 89 ? -3.199 5.957 8.140 1.00 98.31 89 ILE A C 1
ATOM 709 O O . ILE A 1 89 ? -2.584 6.168 7.100 1.00 98.31 89 ILE A O 1
ATOM 713 N N . ALA A 1 90 ? -3.570 4.724 8.506 1.00 98.06 90 ALA A N 1
ATOM 714 C CA . ALA A 1 90 ? -3.195 3.532 7.739 1.00 98.06 90 ALA A CA 1
ATOM 715 C C . ALA A 1 90 ? -3.719 3.577 6.292 1.00 98.06 90 ALA A C 1
ATOM 717 O O . ALA A 1 90 ? -3.015 3.188 5.363 1.00 98.06 90 ALA A O 1
ATOM 718 N N . SER A 1 91 ? -4.934 4.099 6.086 1.00 98.12 91 SER A N 1
ATOM 719 C CA . SER A 1 91 ? -5.507 4.268 4.744 1.00 98.12 91 SER A CA 1
ATOM 720 C C . SER A 1 91 ? -4.747 5.314 3.922 1.00 98.12 91 SER A C 1
ATOM 722 O O . SER A 1 91 ? -4.504 5.090 2.739 1.00 98.12 91 SER A O 1
ATOM 724 N N . GLY A 1 92 ? -4.336 6.427 4.541 1.00 98.44 92 GLY A N 1
ATOM 725 C CA . GLY A 1 92 ? -3.514 7.449 3.890 1.00 98.44 92 GLY A CA 1
ATOM 726 C C . GLY A 1 92 ? -2.153 6.907 3.452 1.00 98.44 92 GLY A C 1
ATOM 727 O O . GLY A 1 92 ? -1.777 7.057 2.293 1.00 98.44 92 GLY A O 1
ATOM 728 N N . ILE A 1 93 ? -1.461 6.185 4.339 1.00 98.38 93 ILE A N 1
ATOM 729 C CA . ILE A 1 93 ? -0.172 5.548 4.024 1.00 98.38 93 ILE A CA 1
ATOM 730 C C . ILE A 1 93 ? -0.339 4.506 2.907 1.00 98.38 93 ILE A C 1
ATOM 732 O O . ILE A 1 93 ? 0.454 4.472 1.968 1.00 98.38 93 ILE A O 1
ATOM 736 N N . LYS A 1 94 ? -1.407 3.694 2.945 1.00 98.19 94 LYS A N 1
ATOM 737 C CA . LYS A 1 94 ? -1.705 2.725 1.876 1.00 98.19 94 LYS A CA 1
ATOM 738 C C . LYS A 1 94 ? -1.856 3.420 0.520 1.00 98.19 94 LYS A C 1
ATOM 740 O O . LYS A 1 94 ? -1.333 2.936 -0.479 1.00 98.19 94 LYS A O 1
ATOM 745 N N . MET A 1 95 ? -2.545 4.563 0.489 1.00 98.31 95 MET A N 1
ATOM 746 C CA . MET A 1 95 ? -2.705 5.360 -0.727 1.00 98.31 95 MET A CA 1
ATOM 747 C C . MET A 1 95 ? -1.359 5.875 -1.249 1.00 98.31 95 MET A C 1
ATOM 749 O O . MET A 1 95 ? -1.108 5.815 -2.450 1.00 98.31 95 MET A O 1
ATOM 753 N N . MET A 1 96 ? -0.465 6.316 -0.358 1.00 98.31 96 MET A N 1
ATOM 754 C CA . MET A 1 96 ? 0.886 6.733 -0.745 1.00 98.31 96 MET A CA 1
ATOM 755 C C . MET A 1 96 ? 1.674 5.596 -1.402 1.00 98.31 96 MET A C 1
ATOM 757 O O . MET A 1 96 ? 2.292 5.822 -2.440 1.00 98.31 96 MET A O 1
ATOM 761 N N . PHE A 1 97 ? 1.604 4.372 -0.870 1.00 98.38 97 PHE A N 1
ATOM 762 C CA . PHE A 1 97 ? 2.249 3.219 -1.505 1.00 98.38 97 PHE A CA 1
ATOM 763 C C . PHE A 1 97 ? 1.648 2.878 -2.872 1.00 98.38 97 PHE A C 1
ATOM 765 O O . PHE A 1 97 ? 2.402 2.538 -3.779 1.00 98.38 97 PHE A O 1
ATOM 772 N N . TYR A 1 98 ? 0.332 3.022 -3.072 1.00 98.31 98 TYR A N 1
ATOM 773 C CA . TYR A 1 98 ? -0.255 2.877 -4.412 1.00 98.31 98 TYR A CA 1
ATOM 774 C C . TYR A 1 98 ? 0.281 3.920 -5.394 1.00 98.31 98 TYR A C 1
ATOM 776 O O . TYR A 1 98 ? 0.619 3.579 -6.525 1.00 98.31 98 TYR A O 1
ATOM 784 N N . HIS A 1 99 ? 0.389 5.183 -4.974 1.00 98.31 99 HIS A N 1
ATOM 785 C CA . HIS A 1 99 ? 0.975 6.226 -5.815 1.00 98.31 99 HIS A CA 1
ATOM 786 C C . HIS A 1 99 ? 2.441 5.932 -6.142 1.00 98.31 99 HIS A C 1
ATOM 788 O O . HIS A 1 99 ? 2.837 6.045 -7.299 1.00 98.31 99 HIS A O 1
ATOM 794 N N . TYR A 1 100 ? 3.226 5.506 -5.152 1.00 97.69 100 TYR A N 1
ATOM 795 C CA . TYR A 1 100 ? 4.619 5.121 -5.355 1.00 97.69 100 TYR A CA 1
ATOM 796 C C . TYR A 1 100 ? 4.756 3.943 -6.330 1.00 97.69 100 TYR A C 1
ATOM 798 O O . TYR A 1 100 ? 5.538 4.027 -7.277 1.00 97.69 100 TYR A O 1
ATOM 806 N N . ALA A 1 101 ? 3.951 2.889 -6.153 1.00 97.56 101 ALA A N 1
ATOM 807 C CA . ALA A 1 101 ? 3.923 1.741 -7.053 1.00 97.56 101 ALA A CA 1
ATOM 808 C C . ALA A 1 101 ? 3.613 2.166 -8.493 1.00 97.56 101 ALA A C 1
ATOM 810 O O . ALA A 1 101 ? 4.345 1.796 -9.403 1.00 97.56 101 ALA A O 1
ATOM 811 N N . ASN A 1 102 ? 2.594 3.004 -8.705 1.00 97.81 102 ASN A N 1
ATOM 812 C CA . ASN A 1 102 ? 2.240 3.485 -10.044 1.00 97.81 102 ASN A CA 1
ATOM 813 C C . ASN A 1 102 ? 3.387 4.261 -10.709 1.00 97.81 102 ASN A C 1
ATOM 815 O O . ASN A 1 102 ? 3.671 4.051 -11.889 1.00 97.81 102 ASN A O 1
ATOM 819 N N . THR A 1 103 ? 4.074 5.126 -9.956 1.00 97.44 103 THR A N 1
ATOM 820 C CA . THR A 1 103 ? 5.249 5.853 -10.457 1.00 97.44 103 THR A CA 1
ATOM 821 C C . THR A 1 103 ? 6.355 4.886 -10.879 1.00 97.44 103 THR A C 1
ATOM 823 O O . THR A 1 103 ? 6.923 5.039 -11.958 1.00 97.44 103 THR A O 1
ATOM 826 N N . LYS A 1 104 ? 6.631 3.860 -10.066 1.00 95.81 104 LYS A N 1
ATOM 827 C CA . LYS A 1 104 ? 7.681 2.872 -10.343 1.00 95.81 104 LYS A CA 1
ATOM 828 C C . LYS A 1 104 ? 7.327 1.915 -11.481 1.00 95.81 104 LYS A C 1
ATOM 830 O O . LYS A 1 104 ? 8.201 1.597 -12.275 1.00 95.81 104 LYS A O 1
ATOM 835 N N . VAL A 1 105 ? 6.061 1.525 -11.628 1.00 97.38 105 VAL A N 1
ATOM 836 C CA . VAL A 1 105 ? 5.582 0.758 -12.793 1.00 97.38 105 VAL A CA 1
ATOM 837 C C . VAL A 1 105 ? 5.769 1.564 -14.077 1.00 97.38 105 VAL A C 1
ATOM 839 O O . VAL A 1 105 ? 6.337 1.054 -15.034 1.00 97.38 105 VAL A O 1
ATOM 842 N N . THR A 1 106 ? 5.387 2.844 -14.075 1.00 96.94 106 THR A N 1
ATOM 843 C CA . THR A 1 106 ? 5.572 3.726 -15.244 1.00 96.94 106 THR A CA 1
ATOM 844 C C . THR A 1 106 ? 7.055 3.855 -15.621 1.00 96.94 106 THR A C 1
ATOM 846 O O . THR A 1 106 ? 7.422 3.885 -16.796 1.00 96.94 106 THR A O 1
ATOM 849 N N . GLU A 1 107 ? 7.935 3.925 -14.620 1.00 94.69 107 GLU A N 1
ATOM 850 C CA . GLU A 1 107 ? 9.386 3.950 -14.816 1.00 94.69 107 GLU A CA 1
ATOM 851 C C . GLU A 1 107 ? 9.914 2.627 -15.397 1.00 94.69 107 GLU A C 1
ATOM 853 O O . GLU A 1 107 ? 10.682 2.643 -16.362 1.00 94.69 107 GLU A O 1
ATOM 858 N N . LEU A 1 108 ? 9.452 1.489 -14.870 1.00 94.62 108 LEU A N 1
ATOM 859 C CA . LEU A 1 108 ? 9.791 0.150 -15.358 1.00 94.62 108 LEU A CA 1
ATOM 860 C C . LEU A 1 108 ? 9.372 -0.037 -16.822 1.00 94.62 108 LEU A C 1
ATOM 862 O O . LEU A 1 108 ? 10.165 -0.512 -17.634 1.00 94.62 108 LEU A O 1
ATOM 866 N N . GLU A 1 109 ? 8.152 0.369 -17.174 1.00 95.25 109 GLU A N 1
ATOM 867 C CA . GLU A 1 109 ? 7.626 0.312 -18.542 1.00 95.25 109 GLU A CA 1
ATOM 868 C C . GLU A 1 109 ? 8.499 1.124 -19.503 1.00 95.25 109 GLU A C 1
ATOM 870 O O . GLU A 1 109 ? 8.844 0.656 -20.589 1.00 95.25 109 GLU A O 1
ATOM 875 N N . ARG A 1 110 ? 8.929 2.321 -19.085 1.00 95.00 110 ARG A N 1
ATOM 876 C CA . ARG A 1 110 ? 9.819 3.170 -19.885 1.00 95.00 110 ARG A CA 1
ATOM 877 C C . ARG A 1 110 ? 11.177 2.512 -20.131 1.00 95.00 110 ARG A C 1
ATOM 879 O O . ARG A 1 110 ? 11.672 2.566 -21.257 1.00 95.00 110 ARG A O 1
ATOM 886 N N . ILE A 1 111 ? 11.783 1.924 -19.100 1.00 93.38 111 ILE A N 1
ATOM 887 C CA . ILE A 1 111 ? 13.082 1.244 -19.217 1.00 93.38 111 ILE A CA 1
ATOM 888 C C . ILE A 1 111 ? 12.948 0.001 -20.096 1.00 93.38 111 ILE A C 1
ATOM 890 O O . ILE A 1 111 ? 13.768 -0.209 -20.985 1.00 93.38 111 ILE A O 1
ATOM 894 N N . THR A 1 112 ? 11.878 -0.772 -19.915 1.00 92.00 112 THR A N 1
ATOM 895 C CA . THR A 1 112 ? 11.596 -1.971 -20.716 1.00 92.00 112 THR A CA 1
ATOM 896 C C . THR A 1 112 ? 11.436 -1.626 -22.195 1.00 92.00 112 THR A C 1
ATOM 898 O O . THR A 1 112 ? 12.122 -2.203 -23.036 1.00 92.00 112 THR A O 1
ATOM 901 N N . ALA A 1 113 ? 10.655 -0.592 -22.517 1.00 93.19 113 ALA A N 1
ATOM 902 C CA . ALA A 1 113 ? 10.509 -0.109 -23.889 1.00 93.19 113 ALA A CA 1
ATOM 903 C C . ALA A 1 113 ? 11.831 0.410 -24.494 1.00 93.19 113 ALA A C 1
ATOM 905 O O . ALA A 1 113 ? 12.049 0.324 -25.705 1.00 93.19 113 ALA A O 1
ATOM 906 N N . GLN A 1 114 ? 12.725 0.973 -23.673 1.00 92.00 114 GLN A N 1
ATOM 907 C CA . GLN A 1 114 ? 14.051 1.397 -24.124 1.00 92.00 114 GLN A CA 1
ATOM 908 C C . GLN A 1 114 ? 14.951 0.196 -24.443 1.00 92.00 114 GLN A C 1
ATOM 910 O O . GLN A 1 114 ? 15.631 0.222 -25.466 1.00 92.00 114 GLN A O 1
ATOM 915 N N . MET A 1 115 ? 14.927 -0.852 -23.614 1.00 89.56 115 MET A N 1
ATOM 916 C CA . MET A 1 115 ? 15.676 -2.089 -23.860 1.00 89.56 115 MET A CA 1
ATOM 917 C C . MET A 1 115 ? 15.227 -2.765 -25.160 1.00 89.56 115 MET A C 1
ATOM 919 O O . MET A 1 115 ? 16.064 -3.083 -26.003 1.00 89.56 115 MET A O 1
ATOM 923 N N . GLU A 1 116 ? 13.915 -2.893 -25.375 1.00 89.81 116 GLU A N 1
ATOM 924 C CA . GLU A 1 116 ? 13.353 -3.454 -26.612 1.00 89.81 116 GLU A CA 1
ATOM 925 C C . GLU A 1 116 ? 13.841 -2.696 -27.854 1.00 89.81 116 GLU A C 1
ATOM 927 O O . GLU A 1 116 ? 14.263 -3.302 -28.839 1.00 89.81 116 GLU A O 1
ATOM 932 N N . ARG A 1 117 ? 13.872 -1.358 -27.798 1.00 89.88 117 ARG A N 1
ATOM 933 C CA . ARG A 1 117 ? 14.351 -0.536 -28.916 1.00 89.88 117 ARG A CA 1
ATOM 934 C C . ARG A 1 117 ? 15.844 -0.725 -29.198 1.00 89.88 117 ARG A C 1
ATOM 936 O O . ARG A 1 117 ? 16.220 -0.766 -30.366 1.00 89.88 117 ARG A O 1
ATOM 943 N N . SER A 1 118 ? 16.677 -0.840 -28.163 1.00 84.25 118 SER A N 1
ATOM 944 C CA . SER A 1 118 ? 18.117 -1.074 -28.334 1.00 84.25 118 SER A CA 1
ATOM 945 C C . SER A 1 118 ? 18.391 -2.436 -28.979 1.00 84.25 118 SER A C 1
ATOM 947 O O . SER A 1 118 ? 19.133 -2.506 -29.953 1.00 84.25 118 SER A O 1
ATOM 949 N N . THR A 1 119 ? 17.709 -3.497 -28.530 1.00 79.69 119 THR A N 1
ATOM 950 C CA . THR A 1 119 ? 17.879 -4.851 -29.101 1.00 79.69 119 THR A CA 1
ATOM 951 C C . THR A 1 119 ? 17.457 -4.954 -30.573 1.00 79.69 119 THR A C 1
ATOM 953 O O . THR A 1 119 ? 18.056 -5.703 -31.347 1.00 79.69 119 THR A O 1
ATOM 956 N N . ALA A 1 120 ? 16.459 -4.170 -30.995 1.00 75.62 120 ALA A N 1
ATOM 957 C CA . ALA A 1 120 ? 16.021 -4.119 -32.389 1.00 75.62 120 ALA A CA 1
ATOM 958 C C . ALA A 1 120 ? 17.041 -3.431 -33.321 1.00 75.62 120 ALA A C 1
ATOM 960 O O . ALA A 1 120 ? 17.132 -3.799 -34.491 1.00 75.6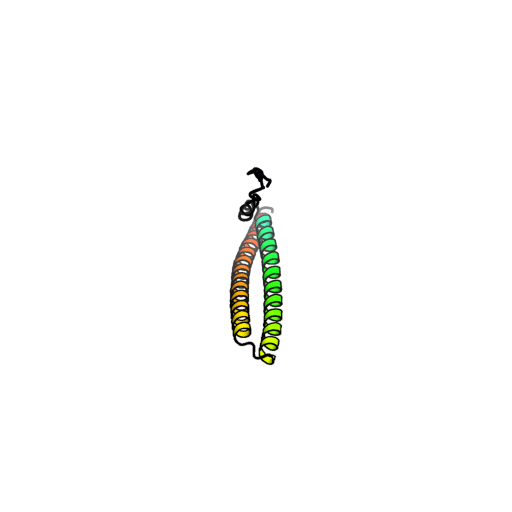2 120 ALA A O 1
ATOM 961 N N . SER A 1 121 ? 17.816 -2.462 -32.816 1.00 71.19 121 SER A N 1
ATOM 962 C CA . SER A 1 121 ? 18.851 -1.760 -33.592 1.00 71.19 121 SER A CA 1
ATOM 963 C C . SER A 1 121 ? 20.041 -2.672 -33.905 1.00 71.19 121 SER A C 1
ATOM 965 O O . SER A 1 121 ? 20.477 -2.732 -35.054 1.00 71.19 121 SER A O 1
ATOM 967 N N . ASP A 1 122 ? 20.500 -3.444 -32.916 1.00 67.19 122 ASP A N 1
ATOM 968 C CA . ASP A 1 122 ? 21.668 -4.332 -33.042 1.00 67.19 122 ASP A CA 1
ATOM 969 C C . ASP A 1 122 ? 21.448 -5.484 -34.040 1.00 67.19 122 ASP A C 1
ATOM 971 O O . ASP A 1 122 ? 22.398 -6.037 -34.589 1.00 67.19 122 ASP A O 1
ATOM 975 N N . THR A 1 123 ? 20.190 -5.834 -34.326 1.00 63.56 123 THR A N 1
ATOM 976 C CA . THR A 1 123 ? 19.846 -6.898 -35.287 1.00 63.56 123 THR A CA 1
ATOM 977 C C . THR A 1 123 ? 19.909 -6.418 -36.749 1.00 63.56 123 THR A C 1
ATOM 979 O O . THR A 1 123 ? 19.959 -7.241 -37.662 1.00 63.56 123 THR A O 1
ATOM 982 N N . SER A 1 124 ? 19.914 -5.102 -37.002 1.00 59.56 124 SER A N 1
ATOM 983 C CA . SER A 1 124 ? 19.786 -4.537 -38.358 1.00 59.56 124 SER A CA 1
ATOM 984 C C . SER A 1 124 ? 21.105 -4.245 -39.092 1.00 59.56 124 SER A C 1
ATOM 986 O O . SER A 1 124 ? 21.083 -4.129 -40.313 1.00 59.56 124 SER A O 1
ATOM 988 N N . ASP A 1 125 ? 22.245 -4.224 -38.392 1.00 58.88 125 ASP A N 1
ATOM 989 C CA . ASP A 1 125 ? 23.575 -3.915 -38.962 1.00 58.88 125 ASP A CA 1
ATOM 990 C C . ASP A 1 125 ? 24.402 -5.170 -39.345 1.00 58.88 125 ASP A C 1
ATOM 992 O O . ASP A 1 125 ? 25.605 -5.087 -39.594 1.00 58.88 125 ASP A O 1
ATOM 996 N N . GLY A 1 126 ? 23.777 -6.354 -39.381 1.00 54.78 126 GLY A N 1
ATOM 997 C CA . GLY A 1 126 ? 24.460 -7.651 -39.521 1.00 54.78 126 GLY A CA 1
ATOM 998 C C . GLY A 1 126 ? 24.268 -8.425 -40.835 1.00 54.78 126 GLY A C 1
ATOM 999 O O . GLY A 1 126 ? 24.575 -9.619 -40.844 1.00 54.78 126 GLY A O 1
ATOM 1000 N N . VAL A 1 127 ? 23.750 -7.819 -41.914 1.00 44.97 127 VAL A N 1
ATOM 1001 C CA . VAL A 1 127 ? 23.531 -8.487 -43.224 1.00 44.97 127 VAL A CA 1
ATOM 1002 C C . VAL A 1 127 ? 24.299 -7.807 -44.348 1.00 44.97 127 VAL A C 1
ATOM 1004 O O . VAL A 1 127 ? 24.210 -6.565 -44.452 1.00 44.97 127 VAL A O 1
#

Foldseek 3Di:
DDDDDDDDDPDDDPPPPPPPPPPPPPPPPPDCDPDLVVNLVVLVVVLVVLVVLLVVLVVVLVVLVVVLVVCVVVVVVVSNVVSVVVNVVSVVVSVVSVVVNVVSVVVSVVSVVVVVVVVVVVVPPPD

Secondary structure (DSSP, 8-state):
---------S---------------S-------SSHHHHHHHHHHHHHHHHHHHHHHHHHHHHHHHHHHHHHHTT-HHHHHHHHHHHHHHHHHHHHHHHHHHHHHHHHHHHHHHHHHHHHHHTTS--

Radius of gyration: 28.51 Å; chains: 1; bounding box: 50×17×116 Å

Sequence (127 aa):
ATASADSVPADAVDKEEAVDADVTDELAEPAEPETLEGRAAVIQEKLDATYRQIVFLDQQIRDLKRLYRRAEQNNKYAFRYNIRMKMSIASGIKMMFYHYANTKVTELERITAQMERSTASDTSDGV

pLDDT: mean 81.29, std 20.92, range [38.66, 98.5]